Protein AF-A0A8C2EPR4-F1 (afdb_monomer_lite)

Foldseek 3Di:
DDDDPQPAAEDEAEDDDDPDDPDPAAEDEEEFQAKEKEAEDEDDPPFPDKFKFKDWQPDPDGPDRDRIDMPGGDDQVNWTKIKMWIDRDVDGFIWDIFDIYTYHYDYDDPRHHYYYYYYTYTYGD

pLDDT: mean 80.11, std 16.17, range [36.28, 95.38]

InterPro domains:
  IPR003599 Immunoglobulin domain subtype [SM00409] (25-106)
  IPR007110 Immunoglobulin-like domain [PS50835] (22-104)
  IPR013783 Immunoglobulin-like fold [G3DSA:2.60.40.10] (16-112)
  IPR036179 Immunoglobulin-like domain superfamily [SSF48726] (23-107)
  IPR050488 Immunoglobulin Fc region receptor [PTHR11481] (26-108)

Structure (mmCIF, N/CA/C/O backbone):
data_AF-A0A8C2EPR4-F1
#
_entry.id   AF-A0A8C2EPR4-F1
#
loop_
_atom_site.group_PDB
_atom_site.id
_atom_site.type_symbol
_atom_site.label_atom_id
_atom_site.label_alt_id
_atom_site.label_comp_id
_atom_site.label_asym_id
_atom_site.label_entity_id
_atom_site.label_seq_id
_atom_site.pdbx_PDB_ins_code
_atom_site.Cartn_x
_atom_site.Cartn_y
_atom_site.Cartn_z
_atom_site.occupancy
_atom_site.B_iso_or_equiv
_atom_site.auth_seq_id
_atom_site.auth_comp_id
_atom_site.auth_asym_id
_atom_site.auth_atom_id
_atom_site.pdbx_PDB_model_num
ATOM 1 N N . ASN A 1 1 ? -19.793 -30.528 14.369 1.00 44.09 1 ASN A N 1
ATOM 2 C CA . ASN A 1 1 ? -18.503 -30.279 15.038 1.00 44.09 1 ASN A CA 1
ATOM 3 C C . ASN A 1 1 ? -17.527 -29.835 13.964 1.00 44.09 1 ASN A C 1
ATOM 5 O O . ASN A 1 1 ? -17.130 -30.669 13.173 1.00 44.09 1 ASN A O 1
ATOM 9 N N . SER A 1 2 ? -17.193 -28.575 13.764 1.00 47.62 2 SER A N 1
ATOM 10 C CA . SER A 1 2 ? -17.536 -27.293 14.382 1.00 47.62 2 SER A CA 1
ATOM 11 C C . SER A 1 2 ? -17.205 -26.237 13.309 1.00 47.62 2 SER A C 1
ATOM 13 O O . SER A 1 2 ? -16.461 -26.571 12.392 1.00 47.62 2 SER A O 1
ATOM 15 N N . LEU A 1 3 ? -17.677 -24.994 13.450 1.00 39.44 3 LEU A N 1
ATOM 16 C CA . LEU A 1 3 ? -17.439 -23.847 12.547 1.00 39.44 3 LEU A CA 1
ATOM 17 C C . LEU A 1 3 ? -18.433 -23.834 11.369 1.00 39.44 3 LEU A C 1
ATOM 19 O O . LEU A 1 3 ? -18.215 -24.410 10.316 1.00 39.44 3 LEU A O 1
ATOM 23 N N . LEU A 1 4 ? -19.638 -23.288 11.533 1.00 43.53 4 LEU A N 1
ATOM 24 C CA . LEU A 1 4 ? -19.838 -21.857 11.298 1.00 43.53 4 LEU A CA 1
ATOM 25 C C . LEU A 1 4 ? -19.037 -21.416 10.055 1.00 43.53 4 LEU A C 1
ATOM 27 O O . LEU A 1 4 ? -17.952 -20.859 10.176 1.00 43.53 4 LEU A O 1
ATOM 31 N N . VAL A 1 5 ? -19.554 -21.701 8.855 1.00 47.91 5 VAL A N 1
ATOM 32 C CA . VAL A 1 5 ? -19.229 -20.908 7.660 1.00 47.91 5 VAL A CA 1
ATOM 33 C C . VAL A 1 5 ? -19.640 -19.486 8.014 1.00 47.91 5 VAL A C 1
ATOM 35 O O . VAL A 1 5 ? -20.810 -19.120 7.933 1.00 47.91 5 VAL A O 1
ATOM 38 N N . ILE A 1 6 ? -18.695 -18.724 8.555 1.00 56.06 6 ILE A N 1
ATOM 39 C CA . ILE A 1 6 ? -18.827 -17.294 8.786 1.00 56.06 6 ILE A CA 1
ATOM 40 C C . ILE A 1 6 ? -19.305 -16.741 7.437 1.00 56.06 6 ILE A C 1
ATOM 42 O O . ILE A 1 6 ? -18.654 -16.988 6.424 1.00 56.06 6 ILE A O 1
ATOM 46 N N . MET A 1 7 ? -20.482 -16.111 7.384 1.00 55.28 7 MET A N 1
ATOM 47 C CA . MET A 1 7 ? -21.080 -15.564 6.156 1.00 55.28 7 MET A CA 1
ATOM 48 C C . MET A 1 7 ? -20.263 -14.353 5.684 1.00 55.28 7 MET A C 1
ATOM 50 O O . MET A 1 7 ? -20.720 -13.215 5.779 1.00 55.28 7 MET A O 1
ATOM 54 N N . ILE A 1 8 ? -19.032 -14.598 5.234 1.00 62.81 8 ILE A N 1
ATOM 55 C CA . ILE A 1 8 ? -18.084 -13.583 4.797 1.00 62.81 8 ILE A CA 1
ATOM 56 C C . ILE A 1 8 ? -18.664 -12.929 3.545 1.00 62.81 8 ILE A C 1
ATOM 58 O O . ILE A 1 8 ? -18.675 -13.510 2.458 1.00 62.81 8 ILE A O 1
ATOM 62 N N . ARG A 1 9 ? -19.201 -11.719 3.703 1.00 70.94 9 ARG A N 1
ATOM 63 C CA . ARG A 1 9 ? -19.685 -10.913 2.580 1.00 70.94 9 ARG A CA 1
ATOM 64 C C . ARG A 1 9 ? -18.488 -10.240 1.923 1.00 70.94 9 ARG A C 1
ATOM 66 O O . ARG A 1 9 ? -17.815 -9.432 2.559 1.00 70.94 9 ARG A O 1
ATOM 73 N N . LEU A 1 10 ? -18.238 -10.585 0.663 1.00 77.00 10 LEU A N 1
ATOM 74 C CA . LEU A 1 10 ? -17.185 -9.979 -0.145 1.00 77.00 10 LEU A CA 1
ATOM 75 C C . LEU A 1 10 ? -17.619 -8.593 -0.634 1.00 77.00 10 LEU A C 1
ATOM 77 O O . LEU A 1 10 ? -18.636 -8.462 -1.316 1.00 77.00 10 LEU A O 1
ATOM 81 N N . ILE A 1 11 ? -16.828 -7.574 -0.315 1.00 80.12 11 ILE A N 1
ATOM 82 C CA . ILE A 1 11 ? -16.998 -6.196 -0.772 1.00 80.12 11 ILE A CA 1
ATOM 83 C C . ILE A 1 11 ? -15.768 -5.812 -1.599 1.00 80.12 11 ILE A C 1
ATOM 85 O O . ILE A 1 11 ? -14.642 -5.841 -1.108 1.00 80.12 11 ILE A O 1
ATOM 89 N N . LEU A 1 12 ? -15.988 -5.440 -2.862 1.00 79.44 12 LEU A N 1
ATOM 90 C CA . LEU A 1 12 ? -14.938 -4.957 -3.760 1.00 79.44 12 LEU A CA 1
ATOM 91 C C . LEU A 1 12 ? -14.937 -3.428 -3.776 1.00 79.44 12 LEU A C 1
ATOM 93 O O . LEU A 1 12 ? -15.946 -2.804 -4.109 1.00 79.44 12 LEU A O 1
ATOM 97 N N . VAL A 1 13 ? -13.795 -2.829 -3.456 1.00 81.00 13 VAL A N 1
ATOM 98 C CA . VAL A 1 13 ? -13.571 -1.384 -3.488 1.00 81.00 13 VAL A CA 1
ATOM 99 C C . VAL A 1 13 ? -12.479 -1.094 -4.508 1.00 81.00 13 VAL A C 1
ATOM 101 O O . VAL A 1 13 ? -11.367 -1.591 -4.375 1.00 81.00 13 VAL A O 1
ATOM 104 N N . LYS A 1 14 ? -12.768 -0.259 -5.509 1.00 77.88 14 LYS A N 1
ATOM 105 C CA . LYS A 1 14 ? -11.765 0.213 -6.474 1.00 77.88 14 LYS A CA 1
ATOM 106 C C . LYS A 1 14 ? -11.463 1.687 -6.249 1.00 77.88 14 LYS A C 1
ATOM 108 O O . LYS A 1 14 ? -12.371 2.515 -6.340 1.00 77.88 14 LYS A O 1
ATOM 113 N N . THR A 1 15 ? -10.204 2.020 -5.992 1.00 72.94 15 THR A N 1
ATOM 114 C CA . THR A 1 15 ? -9.746 3.410 -5.903 1.00 72.94 15 THR A CA 1
ATOM 115 C C . THR A 1 15 ? -9.181 3.831 -7.257 1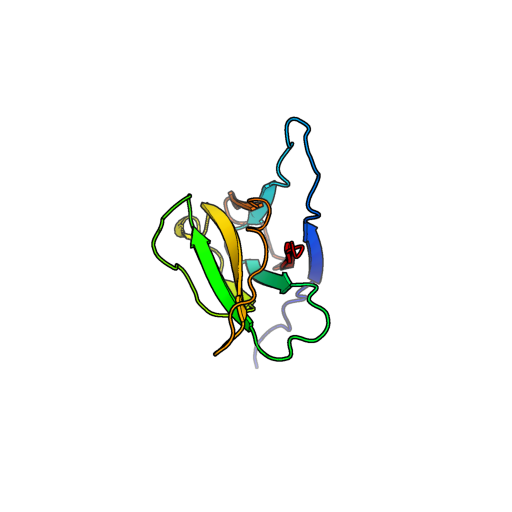.00 72.94 15 THR A C 1
ATOM 117 O O . THR A 1 15 ? -8.203 3.247 -7.723 1.00 72.94 15 THR A O 1
ATOM 120 N N . LYS A 1 16 ? -9.799 4.831 -7.897 1.00 64.38 16 LYS A N 1
ATOM 121 C CA . LYS A 1 16 ? -9.329 5.378 -9.178 1.00 64.38 16 LYS A CA 1
ATOM 122 C C . LYS A 1 16 ? -8.408 6.567 -8.965 1.00 64.38 16 LYS A C 1
ATOM 124 O O . LYS A 1 16 ? -8.744 7.447 -8.174 1.00 64.38 16 LYS A O 1
ATOM 129 N N . THR A 1 17 ? -7.350 6.649 -9.770 1.00 57.91 17 THR A N 1
ATOM 130 C CA . THR A 1 17 ? -6.485 7.829 -9.825 1.00 57.91 17 THR A CA 1
ATOM 131 C C . THR A 1 17 ? -7.242 9.020 -10.413 1.00 57.91 17 THR A C 1
ATOM 133 O O . THR A 1 17 ? -7.595 8.986 -11.597 1.00 57.91 17 THR A O 1
ATOM 136 N N . LYS A 1 18 ? -7.508 10.084 -9.642 1.00 50.81 18 LYS A N 1
ATOM 137 C CA . LYS A 1 18 ? -8.030 11.346 -10.212 1.00 50.81 18 LYS A CA 1
ATOM 138 C C . LYS A 1 18 ? -6.931 12.400 -10.317 1.00 50.81 18 LYS A C 1
ATOM 140 O O . LYS A 1 18 ? -6.416 12.911 -9.330 1.00 50.81 18 LYS A O 1
ATOM 145 N N . GLN A 1 19 ? -6.639 12.784 -11.557 1.00 46.41 19 GLN A N 1
ATOM 146 C CA . GLN A 1 19 ? -5.722 13.864 -11.900 1.00 46.41 19 GLN A CA 1
ATOM 147 C C . GLN A 1 19 ? -6.249 15.231 -11.403 1.00 46.41 19 GLN A C 1
ATOM 149 O O . GLN A 1 19 ? -7.349 15.655 -11.755 1.00 46.41 19 GLN A O 1
ATOM 154 N N . LYS A 1 20 ? -5.413 15.946 -10.634 1.00 38.31 20 LYS A N 1
ATOM 155 C CA . LYS A 1 20 ? -5.394 17.419 -10.463 1.00 38.31 20 LYS A CA 1
ATOM 156 C C . LYS A 1 20 ? -6.680 18.104 -9.941 1.00 38.31 20 LYS A C 1
ATOM 158 O O . LYS A 1 20 ? -7.124 19.111 -10.481 1.00 38.31 20 LYS A O 1
ATOM 163 N N . THR A 1 21 ? -7.252 17.632 -8.838 1.00 37.81 21 THR A N 1
ATOM 164 C CA . THR A 1 21 ? -8.167 18.423 -7.973 1.00 37.81 21 THR A CA 1
ATOM 165 C C . THR A 1 21 ? -7.915 18.036 -6.507 1.00 37.81 21 THR A C 1
ATOM 167 O O . THR A 1 21 ? -7.328 16.974 -6.297 1.00 37.81 21 THR A O 1
ATOM 170 N N . PRO A 1 22 ? -8.280 18.849 -5.488 1.00 36.66 22 PRO A N 1
ATOM 171 C CA . PRO A 1 22 ? -8.084 18.490 -4.081 1.00 36.66 22 PRO A CA 1
ATOM 172 C C . PRO A 1 22 ? -8.763 17.144 -3.811 1.00 36.66 22 PRO A C 1
ATOM 174 O O . PRO A 1 22 ? -9.988 17.036 -3.834 1.00 36.66 22 PRO A O 1
ATOM 177 N N . CYS A 1 23 ? -7.948 16.100 -3.677 1.00 36.28 23 CYS A N 1
ATOM 178 C CA . CYS A 1 23 ? -8.411 14.724 -3.679 1.00 36.28 23 CYS A CA 1
ATOM 179 C C . CYS A 1 23 ? -9.090 14.446 -2.337 1.00 36.28 23 CYS A C 1
ATOM 181 O O . CYS A 1 23 ? -8.429 14.390 -1.298 1.00 36.28 23 CYS A O 1
ATOM 183 N N . ILE A 1 24 ? -10.414 14.296 -2.345 1.00 37.81 24 ILE A N 1
ATOM 184 C CA . ILE A 1 24 ? -11.110 13.614 -1.255 1.00 37.81 24 ILE A CA 1
ATOM 185 C C . ILE A 1 24 ? -10.674 12.152 -1.370 1.00 37.81 24 ILE A C 1
ATOM 187 O O . ILE A 1 24 ? -11.200 11.405 -2.193 1.00 37.81 24 ILE A O 1
ATOM 191 N N . LYS A 1 25 ? -9.634 11.780 -0.618 1.00 53.84 25 LYS A N 1
ATOM 192 C CA . LYS A 1 25 ? -9.096 10.417 -0.599 1.00 53.84 25 LYS A CA 1
ATOM 193 C C . LYS A 1 25 ? -10.207 9.454 -0.162 1.00 53.84 25 LYS A C 1
ATOM 195 O O . LYS A 1 25 ? -10.869 9.749 0.837 1.00 53.84 25 LYS A O 1
ATOM 200 N N . PRO A 1 26 ? -10.430 8.328 -0.861 1.00 57.34 26 PRO A N 1
ATOM 201 C CA . PRO A 1 26 ? -11.343 7.304 -0.375 1.00 57.34 26 PRO A CA 1
ATOM 202 C C . PRO A 1 26 ? -10.771 6.741 0.936 1.00 57.34 26 PRO A C 1
ATOM 204 O O . PRO A 1 26 ? -9.709 6.117 0.955 1.00 57.34 26 PRO A O 1
ATOM 207 N N . ALA A 1 27 ? -11.423 7.062 2.052 1.00 61.03 27 ALA A N 1
ATOM 208 C CA . ALA A 1 27 ? -11.125 6.478 3.351 1.00 61.03 27 ALA A CA 1
ATOM 209 C C . ALA A 1 27 ? -11.982 5.223 3.508 1.00 61.03 27 ALA A C 1
ATOM 211 O O . ALA A 1 27 ? -13.214 5.314 3.515 1.00 61.03 27 ALA A O 1
ATOM 212 N N . GLN A 1 28 ? -11.340 4.060 3.625 1.00 78.62 28 GLN A N 1
ATOM 213 C CA . GLN A 1 28 ? -12.048 2.801 3.817 1.00 78.62 28 GLN A CA 1
ATOM 214 C C . GLN A 1 28 ? -12.137 2.513 5.301 1.00 78.62 28 GLN A C 1
ATOM 216 O O . GLN A 1 28 ? -11.137 2.229 5.957 1.00 78.62 28 GLN A O 1
ATOM 221 N N . HIS A 1 29 ? -13.364 2.623 5.798 1.00 79.69 29 HIS A N 1
ATOM 222 C CA . HIS A 1 29 ? -13.698 2.380 7.183 1.00 79.69 29 HIS A CA 1
ATOM 223 C C . HIS A 1 29 ? -14.071 0.914 7.377 1.00 79.69 29 HIS A C 1
ATOM 225 O O . HIS A 1 29 ? -15.089 0.458 6.853 1.00 79.69 29 HIS A O 1
ATOM 231 N N . VAL A 1 30 ? -13.236 0.207 8.128 1.00 85.69 30 VAL A N 1
ATOM 232 C CA . VAL A 1 30 ? -13.394 -1.205 8.484 1.00 85.69 30 VAL A CA 1
ATOM 233 C C . VAL A 1 30 ? -13.439 -1.347 10.002 1.00 85.69 30 VAL A C 1
ATOM 235 O O . VAL A 1 30 ? -13.050 -0.445 10.751 1.00 85.69 30 VAL A O 1
ATOM 238 N N . PHE A 1 31 ? -13.930 -2.478 10.468 1.00 84.44 31 PHE A N 1
ATOM 239 C CA . PHE A 1 31 ? -14.036 -2.805 11.879 1.00 84.44 31 PHE A CA 1
ATOM 240 C C . PHE A 1 31 ? -13.019 -3.874 12.257 1.00 84.44 31 PHE A C 1
ATOM 242 O O . PHE A 1 31 ? -12.651 -4.737 11.458 1.00 84.44 31 PHE A O 1
ATOM 249 N N . ARG A 1 32 ? -12.549 -3.819 13.502 1.00 86.69 32 ARG A N 1
ATOM 250 C CA . ARG A 1 32 ? -11.656 -4.836 14.054 1.00 86.69 32 ARG A CA 1
ATOM 251 C C . ARG A 1 32 ? -12.260 -6.233 13.887 1.00 86.69 32 ARG A C 1
ATOM 253 O O . ARG A 1 32 ? -13.439 -6.431 14.153 1.00 86.69 32 ARG A O 1
ATOM 260 N N . GLY A 1 33 ? -11.437 -7.205 13.497 1.00 85.81 33 GLY A N 1
ATOM 261 C CA . GLY A 1 33 ? -11.887 -8.586 13.266 1.00 85.81 33 GLY A CA 1
ATOM 262 C C . GLY A 1 33 ? -12.224 -8.905 11.807 1.00 85.81 33 GLY A C 1
ATOM 263 O O . GLY A 1 33 ? -12.204 -10.076 11.429 1.00 85.81 33 GLY A O 1
ATOM 264 N N . GLU A 1 34 ? -12.449 -7.890 10.971 1.00 87.06 34 GLU A N 1
ATOM 265 C CA . GLU A 1 34 ? -12.705 -8.073 9.542 1.00 87.06 34 GLU A CA 1
ATOM 266 C C . GLU A 1 34 ? -11.459 -8.529 8.775 1.00 87.06 34 GLU A C 1
ATOM 268 O O . GLU A 1 34 ? -10.322 -8.439 9.246 1.00 87.06 34 GLU A O 1
ATOM 273 N N . THR A 1 35 ? -11.684 -9.040 7.564 1.00 87.69 35 THR A N 1
ATOM 274 C CA . THR A 1 35 ? -10.612 -9.390 6.627 1.00 87.69 35 THR A CA 1
ATOM 275 C C . THR A 1 35 ? -10.477 -8.295 5.583 1.00 87.69 35 THR A C 1
ATOM 277 O O . THR A 1 35 ? -11.448 -7.956 4.908 1.00 87.69 35 THR A O 1
ATOM 280 N N . VAL A 1 36 ? -9.272 -7.765 5.403 1.00 91.25 36 VAL A N 1
ATOM 281 C CA . VAL A 1 36 ? -9.000 -6.732 4.395 1.00 91.25 36 VAL A CA 1
ATOM 282 C C . VAL A 1 36 ? -7.848 -7.184 3.518 1.00 91.25 36 VAL A C 1
ATOM 284 O O . VAL A 1 36 ? -6.790 -7.522 4.028 1.00 91.25 36 VAL A O 1
ATOM 287 N N . THR A 1 37 ? -8.032 -7.167 2.202 1.00 93.12 37 THR A N 1
ATOM 288 C CA . THR A 1 37 ? -6.966 -7.378 1.218 1.00 93.12 37 THR A CA 1
ATOM 289 C C . THR A 1 37 ? -6.712 -6.081 0.470 1.00 93.12 37 THR A C 1
ATOM 291 O O . THR A 1 37 ? -7.604 -5.577 -0.210 1.00 93.12 37 THR A O 1
ATOM 294 N N . LEU A 1 38 ? -5.501 -5.546 0.571 1.00 93.19 38 LEU A N 1
ATOM 295 C CA . LEU A 1 38 ? -5.010 -4.500 -0.319 1.00 93.19 38 LEU A CA 1
ATOM 296 C C . LEU A 1 38 ? -4.455 -5.162 -1.575 1.00 93.19 38 LEU A C 1
ATOM 298 O O . LEU A 1 38 ? -3.672 -6.101 -1.473 1.00 93.19 38 LEU A O 1
ATOM 302 N N . ARG A 1 39 ? -4.841 -4.678 -2.750 1.00 93.12 39 ARG A N 1
ATOM 303 C CA . ARG A 1 39 ? -4.403 -5.197 -4.047 1.00 93.12 39 ARG A CA 1
ATOM 304 C C . ARG A 1 39 ? -3.891 -4.061 -4.915 1.00 93.12 39 ARG A C 1
ATOM 306 O O . ARG A 1 39 ? -4.578 -3.056 -5.061 1.00 93.12 39 ARG A O 1
ATOM 313 N N . CYS A 1 40 ? -2.722 -4.235 -5.515 1.00 91.06 40 CYS A N 1
ATOM 314 C CA . CYS A 1 40 ? -2.170 -3.289 -6.475 1.00 91.06 40 CYS A CA 1
ATOM 315 C C . CYS A 1 40 ? -2.370 -3.841 -7.889 1.00 91.06 40 CYS A C 1
ATOM 317 O O . CYS A 1 40 ? -1.805 -4.880 -8.240 1.00 91.06 40 CYS A O 1
ATOM 319 N N . ASP A 1 41 ? -3.173 -3.159 -8.699 1.00 89.56 41 ASP A N 1
ATOM 320 C CA . ASP A 1 41 ? -3.376 -3.503 -10.105 1.00 89.56 41 ASP A CA 1
ATOM 321 C C . ASP A 1 41 ? -2.697 -2.447 -10.978 1.00 89.56 41 ASP A C 1
ATOM 323 O O . ASP A 1 41 ? -3.063 -1.273 -10.976 1.00 89.56 41 ASP A O 1
ATOM 327 N N . ILE A 1 42 ? -1.682 -2.877 -11.725 1.00 87.94 42 ILE A N 1
ATOM 328 C CA . ILE A 1 42 ? -0.926 -2.025 -12.642 1.00 87.94 42 ILE A CA 1
ATOM 329 C C . ILE A 1 42 ? -1.398 -2.337 -14.054 1.00 87.94 42 ILE A C 1
ATOM 331 O O . ILE A 1 42 ? -1.210 -3.460 -14.530 1.00 87.94 42 ILE A O 1
ATOM 335 N N . ASP A 1 43 ? -1.976 -1.345 -14.726 1.00 80.56 43 ASP A N 1
ATOM 336 C CA . ASP A 1 43 ? -2.306 -1.476 -16.141 1.00 80.56 43 ASP A CA 1
ATOM 337 C C . ASP A 1 43 ? -1.066 -1.152 -16.976 1.00 80.56 43 ASP A C 1
ATOM 339 O O . ASP A 1 43 ? -0.593 -0.014 -17.051 1.00 80.56 43 ASP A O 1
ATOM 343 N N . GLY A 1 44 ? -0.460 -2.196 -17.532 1.00 74.12 44 GLY A N 1
ATOM 344 C CA . GLY A 1 44 ? 0.846 -2.098 -18.141 1.00 74.12 44 GLY A CA 1
ATOM 345 C C . GLY A 1 44 ? 0.995 -2.972 -19.365 1.00 74.12 44 GLY A C 1
ATOM 346 O O . GLY A 1 44 ? 1.537 -4.069 -19.269 1.00 74.12 44 GLY A O 1
ATOM 347 N N . GLU A 1 45 ? 0.665 -2.426 -20.536 1.00 75.12 45 GLU A N 1
ATOM 348 C CA . GLU A 1 45 ? 0.839 -3.142 -21.803 1.00 75.12 45 GLU A CA 1
ATOM 349 C C . GLU A 1 45 ? 2.277 -3.651 -21.988 1.00 75.12 45 GLU A C 1
ATOM 351 O O . GLU A 1 45 ? 3.259 -2.936 -21.739 1.00 75.12 45 GLU A O 1
ATOM 356 N N . GLY A 1 46 ? 2.397 -4.916 -22.398 1.00 77.38 46 GLY A N 1
ATOM 357 C CA . GLY A 1 46 ? 3.668 -5.556 -22.731 1.00 77.38 46 GLY A CA 1
ATOM 358 C C . GLY A 1 46 ? 4.605 -5.843 -21.554 1.00 77.38 46 GLY A C 1
ATOM 359 O O . GLY A 1 46 ? 5.756 -6.187 -21.808 1.00 77.38 46 GLY A O 1
ATOM 360 N N . VAL A 1 47 ? 4.160 -5.701 -20.298 1.00 81.75 47 VAL A N 1
ATOM 361 C CA . VAL A 1 47 ? 4.923 -6.124 -19.110 1.00 81.75 47 VAL A CA 1
ATOM 362 C C . VAL A 1 47 ? 4.218 -7.313 -18.470 1.00 81.75 47 VAL A C 1
ATOM 364 O O . VAL A 1 47 ? 3.080 -7.205 -18.025 1.00 81.75 47 VAL A O 1
ATOM 367 N N . THR A 1 48 ? 4.897 -8.456 -18.429 1.00 83.81 48 THR A N 1
ATOM 368 C CA . THR A 1 48 ? 4.341 -9.717 -17.909 1.00 83.81 48 THR A CA 1
ATOM 369 C C . THR A 1 48 ? 4.686 -9.970 -16.444 1.00 83.81 48 THR A C 1
ATOM 371 O O . THR A 1 48 ? 4.063 -10.818 -15.812 1.00 83.81 48 THR A O 1
ATOM 374 N N . SER A 1 49 ? 5.673 -9.252 -15.896 1.00 89.25 49 SER A N 1
ATOM 375 C CA . SER A 1 49 ? 6.154 -9.441 -14.527 1.00 89.25 49 SER A CA 1
ATOM 376 C C . SER A 1 49 ? 6.484 -8.110 -13.858 1.00 89.25 49 SER A C 1
ATOM 378 O O . SER A 1 49 ? 7.451 -7.437 -14.223 1.00 89.25 49 SER A O 1
ATOM 380 N N . TRP A 1 50 ? 5.741 -7.799 -12.800 1.00 91.69 50 TRP A N 1
ATOM 381 C CA . TRP A 1 50 ? 5.957 -6.638 -11.939 1.00 91.69 50 TRP A CA 1
ATOM 382 C C . TRP A 1 50 ? 6.566 -7.055 -10.593 1.00 91.69 50 TRP A C 1
ATOM 384 O O . TRP A 1 50 ? 6.212 -8.089 -10.027 1.00 91.69 50 TRP A O 1
ATOM 394 N N . GLN A 1 51 ? 7.497 -6.255 -10.082 1.00 94.06 51 GLN A N 1
ATOM 395 C CA . GLN A 1 51 ? 7.805 -6.155 -8.660 1.00 94.06 51 GLN A CA 1
ATOM 396 C C . GLN A 1 51 ? 6.905 -5.079 -8.063 1.00 94.06 51 GLN A C 1
ATOM 398 O O . GLN A 1 51 ? 6.905 -3.941 -8.533 1.00 94.06 51 GLN A O 1
ATOM 403 N N . TYR A 1 52 ? 6.140 -5.455 -7.043 1.00 93.75 52 TYR A N 1
ATOM 404 C CA . TYR A 1 52 ? 5.259 -4.547 -6.326 1.00 93.75 52 TYR A CA 1
ATOM 405 C C . TYR A 1 52 ? 5.989 -3.968 -5.122 1.00 93.75 52 TYR A C 1
ATOM 407 O O . TYR A 1 52 ? 6.876 -4.597 -4.547 1.00 93.75 52 TYR A O 1
ATOM 415 N N . SER A 1 53 ? 5.624 -2.758 -4.733 1.00 94.50 53 SER A N 1
ATOM 416 C CA . SER A 1 53 ? 6.112 -2.133 -3.510 1.00 94.50 53 SER A CA 1
ATOM 417 C C . SER A 1 53 ? 4.976 -1.365 -2.866 1.00 94.50 53 SER A C 1
ATOM 419 O O . SER A 1 53 ? 4.439 -0.425 -3.448 1.00 94.50 53 SER A O 1
ATOM 421 N N . TRP A 1 54 ? 4.602 -1.793 -1.668 1.00 95.38 54 TRP A N 1
ATOM 422 C CA . TRP A 1 54 ? 3.662 -1.101 -0.804 1.00 95.38 54 TRP A CA 1
ATOM 423 C C . TRP A 1 54 ? 4.408 -0.188 0.145 1.00 95.38 54 TRP A C 1
ATOM 425 O O . TRP A 1 54 ? 5.406 -0.589 0.744 1.00 95.38 54 TRP A O 1
ATOM 435 N N . TYR A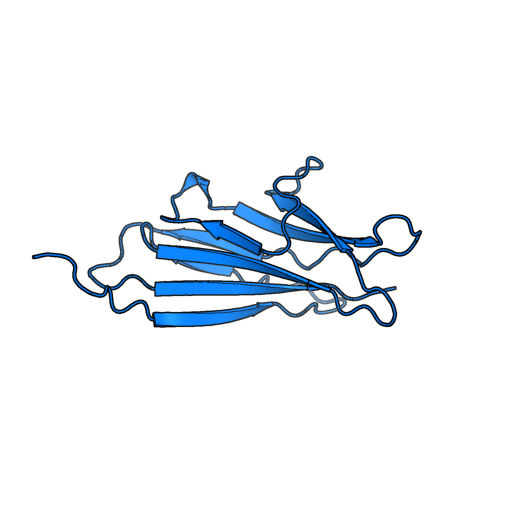 1 55 ? 3.862 0.999 0.351 1.00 94.75 55 TYR A N 1
ATOM 436 C CA . TYR A 1 55 ? 4.364 1.967 1.311 1.00 94.75 55 TYR A CA 1
ATOM 437 C C . TYR A 1 55 ? 3.251 2.322 2.280 1.00 94.75 55 TYR A C 1
ATOM 439 O O . TYR A 1 55 ? 2.116 2.579 1.867 1.00 94.75 55 TYR A O 1
ATOM 447 N N . LYS A 1 56 ? 3.596 2.329 3.568 1.00 94.81 56 LYS A N 1
ATOM 448 C CA . LYS A 1 56 ? 2.688 2.660 4.662 1.00 94.81 56 LYS A CA 1
ATOM 449 C C . LYS A 1 56 ? 3.076 4.004 5.275 1.00 94.81 56 LYS A C 1
ATOM 451 O O . LYS A 1 56 ? 4.252 4.244 5.536 1.00 94.81 56 LYS A O 1
ATOM 456 N N . ASP A 1 57 ? 2.091 4.868 5.492 1.00 93.56 57 ASP A N 1
ATOM 457 C CA . ASP A 1 57 ? 2.203 6.159 6.182 1.00 93.56 57 ASP A CA 1
ATOM 458 C C . ASP A 1 57 ? 3.284 7.091 5.609 1.00 93.56 57 ASP A C 1
ATOM 460 O O . ASP A 1 57 ? 3.944 7.835 6.332 1.00 93.56 57 ASP A O 1
ATOM 464 N N . GLY A 1 58 ? 3.476 7.048 4.286 1.00 87.00 58 GLY A N 1
ATOM 465 C CA . GLY A 1 58 ? 4.491 7.847 3.592 1.00 87.00 58 GLY A CA 1
ATOM 466 C C . GLY A 1 58 ? 5.935 7.418 3.876 1.00 87.00 58 GLY A C 1
ATOM 467 O O . GLY A 1 58 ? 6.862 8.156 3.548 1.00 87.00 58 GLY A O 1
ATOM 468 N N . SER A 1 59 ? 6.141 6.246 4.484 1.00 92.12 59 SER A N 1
ATOM 469 C CA . SER A 1 59 ? 7.465 5.658 4.681 1.00 92.12 59 SER A CA 1
ATOM 470 C C . SER A 1 59 ? 8.164 5.407 3.345 1.00 92.12 59 SER A C 1
ATOM 472 O O . SER A 1 59 ? 7.545 4.948 2.388 1.00 92.12 59 SER A O 1
ATOM 474 N N . PHE A 1 60 ? 9.477 5.640 3.305 1.00 86.69 60 PHE A N 1
ATOM 475 C CA . PHE A 1 60 ? 10.331 5.268 2.171 1.00 86.69 60 PHE A CA 1
ATOM 476 C C . PHE A 1 60 ? 10.692 3.778 2.160 1.00 86.69 60 PHE A C 1
ATOM 478 O O . PHE A 1 60 ? 11.191 3.272 1.156 1.00 86.69 60 PHE A O 1
ATOM 485 N N . TYR A 1 61 ? 10.466 3.076 3.271 1.00 92.50 61 TYR A N 1
ATOM 486 C CA . TYR A 1 61 ? 10.710 1.644 3.365 1.00 92.50 61 TYR A CA 1
ATOM 487 C C . TYR A 1 61 ? 9.522 0.867 2.818 1.00 92.50 61 TYR A C 1
ATOM 489 O O . TYR A 1 61 ? 8.369 1.160 3.146 1.00 92.50 61 TYR A O 1
ATOM 497 N N . THR A 1 62 ? 9.828 -0.163 2.035 1.00 94.44 62 THR A N 1
ATOM 498 C CA . THR A 1 62 ? 8.829 -1.100 1.539 1.00 94.44 62 THR A CA 1
ATOM 499 C C . THR A 1 62 ? 8.178 -1.829 2.710 1.00 94.44 62 THR A C 1
ATOM 501 O O . THR A 1 62 ? 8.842 -2.513 3.486 1.00 94.44 62 THR A O 1
ATOM 504 N N . TYR A 1 63 ? 6.865 -1.676 2.827 1.00 95.12 63 TYR A N 1
ATOM 505 C CA . TYR A 1 63 ? 6.031 -2.401 3.778 1.00 95.12 63 TYR A CA 1
ATOM 506 C C . TYR A 1 63 ? 5.782 -3.842 3.312 1.00 95.12 63 TYR A C 1
ATOM 508 O O . TYR A 1 63 ? 5.836 -4.779 4.104 1.00 95.12 63 TYR A O 1
ATOM 516 N N . SER A 1 64 ? 5.526 -4.028 2.015 1.00 95.38 64 SER A N 1
ATOM 517 C CA . SER A 1 64 ? 5.320 -5.341 1.399 1.00 95.38 64 SER A CA 1
ATOM 518 C C . SER A 1 64 ? 5.667 -5.310 -0.088 1.00 95.38 64 SER A C 1
ATOM 520 O O . SER A 1 64 ? 5.470 -4.293 -0.747 1.00 95.38 64 SER A O 1
ATOM 522 N N . GLU A 1 65 ? 6.147 -6.430 -0.625 1.00 95.12 65 GLU A N 1
ATOM 523 C CA . GLU A 1 65 ? 6.466 -6.598 -2.054 1.00 95.12 65 GLU A CA 1
ATOM 524 C C . GLU A 1 65 ? 5.440 -7.461 -2.808 1.00 95.12 65 GLU A C 1
ATOM 526 O O . GLU A 1 65 ? 5.621 -7.812 -3.976 1.00 95.12 65 GLU A O 1
ATOM 531 N N . LEU A 1 66 ? 4.359 -7.846 -2.128 1.00 95.00 66 LEU A N 1
ATOM 532 C CA . LEU A 1 66 ? 3.307 -8.681 -2.695 1.00 95.00 66 LEU A CA 1
ATOM 533 C C . LEU A 1 66 ? 2.344 -7.841 -3.539 1.00 95.00 66 LEU A C 1
ATOM 535 O O . LEU A 1 66 ? 2.077 -6.685 -3.225 1.00 95.00 66 LEU A O 1
ATOM 539 N N . GLN A 1 67 ? 1.759 -8.441 -4.578 1.00 93.19 67 GLN A N 1
ATOM 540 C CA . GLN A 1 67 ? 0.658 -7.804 -5.309 1.00 93.19 67 GLN A CA 1
ATOM 541 C C . GLN A 1 67 ? -0.561 -7.585 -4.401 1.00 93.19 67 GLN A C 1
ATOM 543 O O . GLN A 1 67 ? -1.214 -6.543 -4.470 1.00 93.19 67 GLN A O 1
ATOM 548 N N . GLU A 1 68 ? -0.843 -8.576 -3.552 1.00 94.69 68 GLU A N 1
ATOM 549 C CA . GLU A 1 68 ? -1.941 -8.582 -2.594 1.00 94.69 68 GLU A CA 1
ATOM 550 C C . GLU A 1 68 ? -1.394 -8.744 -1.173 1.00 94.69 68 GLU A C 1
ATOM 552 O O . GLU A 1 68 ? -0.559 -9.613 -0.913 1.00 94.69 68 GLU A O 1
ATOM 557 N N . HIS A 1 69 ? -1.862 -7.909 -0.250 1.00 93.69 69 HIS A N 1
ATOM 558 C CA . HIS A 1 69 ? -1.533 -7.983 1.167 1.00 93.69 69 HIS A CA 1
ATOM 559 C C . HIS A 1 69 ? -2.818 -8.100 1.985 1.00 93.69 69 HIS A C 1
ATOM 561 O O . HIS A 1 69 ? -3.678 -7.222 1.906 1.00 93.69 69 HIS A O 1
ATOM 567 N N . THR A 1 70 ? -2.951 -9.175 2.762 1.00 92.25 70 THR A N 1
ATOM 568 C CA . THR A 1 70 ? -4.187 -9.493 3.486 1.00 92.25 70 THR A CA 1
ATOM 569 C C . THR A 1 70 ? -3.994 -9.427 4.999 1.00 92.25 70 THR A C 1
ATOM 571 O O . THR A 1 70 ? -3.125 -10.096 5.553 1.00 92.25 70 THR A O 1
ATOM 574 N N . PHE A 1 71 ? -4.862 -8.672 5.668 1.00 91.50 71 PHE A N 1
ATOM 575 C CA . PHE A 1 71 ? -4.971 -8.558 7.119 1.00 91.50 71 PHE A CA 1
ATOM 576 C C . PHE A 1 71 ? -6.073 -9.494 7.632 1.00 91.50 71 PHE A C 1
ATOM 578 O O . PHE A 1 71 ? -7.237 -9.333 7.252 1.00 91.50 71 PHE A O 1
ATOM 585 N N . ILE A 1 72 ? -5.718 -10.474 8.475 1.00 88.56 72 ILE A N 1
ATOM 586 C CA . ILE A 1 72 ? -6.661 -11.420 9.102 1.00 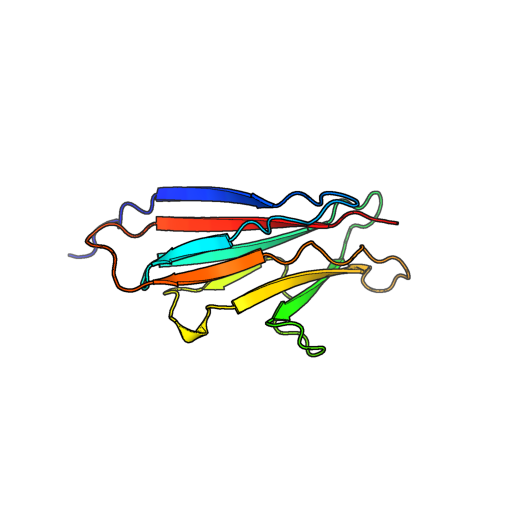88.56 72 ILE A CA 1
ATOM 587 C C . ILE A 1 72 ? -6.211 -11.745 10.537 1.00 88.56 72 ILE A C 1
ATOM 589 O O . ILE A 1 72 ? -5.248 -12.497 10.705 1.00 88.56 72 ILE A O 1
ATOM 593 N N . PRO A 1 73 ? -6.928 -11.278 11.574 1.00 87.25 73 PRO A N 1
ATOM 594 C CA . PRO A 1 73 ? -7.917 -10.197 11.547 1.00 87.25 73 PRO A CA 1
ATOM 595 C C . PRO A 1 73 ? -7.251 -8.826 11.372 1.00 87.25 73 PRO A C 1
ATOM 597 O O . PRO A 1 73 ? -6.099 -8.646 11.760 1.00 87.25 73 PRO A O 1
ATOM 600 N N . VAL A 1 74 ? -7.994 -7.843 10.861 1.00 89.50 74 VAL A N 1
ATOM 601 C CA . VAL A 1 74 ? -7.555 -6.443 10.906 1.00 89.50 74 VAL A CA 1
ATOM 602 C C . VAL A 1 74 ? -7.598 -5.904 12.341 1.00 89.50 74 VAL A C 1
ATOM 604 O O . VAL A 1 74 ? -8.518 -6.200 13.117 1.00 89.50 74 VAL A O 1
ATOM 607 N N . THR A 1 75 ? -6.596 -5.105 12.691 1.00 91.31 75 THR A N 1
ATOM 608 C CA . THR A 1 75 ? -6.407 -4.481 14.005 1.00 91.31 75 THR A CA 1
ATOM 609 C C . THR A 1 75 ? -6.113 -2.993 13.870 1.00 91.31 75 THR A C 1
ATOM 611 O O . THR A 1 75 ? -5.788 -2.495 12.794 1.00 91.31 75 THR A O 1
ATOM 614 N N . GLU A 1 76 ? -6.186 -2.258 14.975 1.00 90.94 76 GLU A N 1
ATOM 615 C CA . GLU A 1 76 ? -5.922 -0.821 14.995 1.00 90.94 76 GLU A CA 1
ATOM 616 C C . GLU A 1 76 ? -4.491 -0.479 14.534 1.00 90.94 76 GLU A C 1
ATOM 618 O O . GLU A 1 76 ? -4.271 0.597 13.983 1.00 90.94 76 GLU A O 1
ATOM 623 N N . SER A 1 77 ? -3.523 -1.394 14.685 1.00 92.00 77 SER A N 1
ATOM 624 C CA . SER A 1 77 ? -2.157 -1.203 14.172 1.00 92.00 77 SER A CA 1
ATOM 625 C C . SER A 1 77 ? -2.049 -1.302 12.653 1.00 92.00 77 SER A C 1
ATOM 627 O O . SER A 1 77 ? -1.084 -0.792 12.079 1.00 92.00 77 SER A O 1
ATOM 629 N N . ASP A 1 78 ? -3.021 -1.931 11.994 1.00 93.12 78 ASP A N 1
ATOM 630 C CA . ASP A 1 78 ? -3.073 -2.036 10.535 1.00 93.12 78 ASP A CA 1
ATOM 631 C C . ASP A 1 78 ? -3.650 -0.769 9.904 1.00 93.12 78 ASP A C 1
ATOM 633 O O . ASP A 1 78 ? -3.435 -0.525 8.717 1.00 93.12 78 ASP A O 1
ATOM 637 N N . ALA A 1 79 ? -4.315 0.081 10.693 1.00 91.81 79 ALA A N 1
ATOM 638 C CA . ALA A 1 79 ? -4.743 1.394 10.241 1.00 91.81 79 ALA A CA 1
ATOM 639 C C . ALA A 1 79 ? -3.548 2.205 9.722 1.00 91.81 79 ALA A C 1
ATOM 641 O O . ALA A 1 79 ? -2.415 2.082 10.201 1.00 91.81 79 ALA A O 1
ATOM 642 N N . GLY A 1 80 ? -3.814 3.027 8.715 1.00 93.00 80 GLY A N 1
ATOM 643 C CA . GLY A 1 80 ? -2.787 3.840 8.089 1.00 93.00 80 GLY A CA 1
ATOM 644 C C . GLY A 1 80 ? -3.085 4.148 6.638 1.00 93.00 80 GLY A C 1
ATOM 645 O O . GLY A 1 80 ? -4.148 3.843 6.091 1.00 93.00 80 GLY A O 1
ATOM 646 N N . LYS A 1 81 ? -2.119 4.797 6.017 1.00 92.62 81 LYS A N 1
ATOM 647 C CA . LYS A 1 81 ? -2.170 5.253 4.639 1.00 92.62 81 LYS A CA 1
ATOM 648 C C . LYS A 1 81 ? -1.336 4.346 3.762 1.00 92.62 81 LYS A C 1
ATOM 650 O O . LYS A 1 81 ? -0.140 4.218 3.991 1.00 92.62 81 LYS A O 1
ATOM 655 N N . TYR A 1 82 ? -1.954 3.746 2.758 1.00 92.38 82 TYR A N 1
ATOM 656 C CA . TYR A 1 82 ? -1.298 2.796 1.876 1.00 92.38 82 TYR A CA 1
ATOM 657 C C . TYR A 1 82 ? -1.241 3.337 0.459 1.00 92.38 82 TYR A C 1
ATOM 659 O O . TYR A 1 82 ? -2.211 3.886 -0.062 1.00 92.38 82 TYR A O 1
ATOM 667 N N . SER A 1 83 ? -0.087 3.158 -0.163 1.00 91.50 83 SER A N 1
ATOM 668 C CA . SER A 1 83 ? 0.138 3.430 -1.579 1.00 91.50 83 SER A CA 1
ATOM 669 C C . SER A 1 83 ? 0.960 2.298 -2.168 1.00 91.50 83 SER A C 1
ATOM 671 O O . SER A 1 83 ? 1.698 1.624 -1.442 1.00 91.50 83 SER A O 1
ATOM 673 N N . CYS A 1 84 ? 0.807 2.067 -3.464 1.00 91.62 84 CYS A N 1
ATOM 674 C CA . CYS A 1 84 ? 1.545 1.039 -4.166 1.00 91.62 84 CYS A CA 1
ATOM 675 C C . CYS A 1 84 ? 2.249 1.585 -5.405 1.00 91.62 84 CYS A C 1
ATOM 677 O O . CYS A 1 84 ? 1.844 2.577 -6.013 1.00 91.62 84 CYS A O 1
ATOM 679 N N . TYR A 1 85 ? 3.327 0.904 -5.763 1.00 90.38 85 TYR A N 1
ATOM 680 C CA . TYR A 1 85 ? 4.177 1.188 -6.905 1.00 90.38 85 TYR A CA 1
ATOM 681 C C . TYR A 1 85 ? 4.583 -0.122 -7.575 1.00 90.38 85 TYR A C 1
ATOM 683 O O . TYR A 1 85 ? 4.695 -1.160 -6.917 1.00 90.38 85 TYR A O 1
ATOM 691 N N . GLY A 1 86 ? 4.820 -0.061 -8.882 1.00 91.69 86 GLY A N 1
ATOM 692 C CA . GLY A 1 86 ? 5.284 -1.179 -9.683 1.00 91.69 86 GLY A CA 1
ATOM 693 C C . GLY A 1 86 ? 6.556 -0.874 -10.455 1.00 91.69 86 GLY A C 1
ATOM 694 O O . GLY A 1 86 ? 6.641 0.140 -11.147 1.00 91.69 86 GLY A O 1
ATOM 695 N N . ALA A 1 87 ? 7.506 -1.803 -10.424 1.00 92.00 87 ALA A N 1
ATOM 696 C CA . ALA A 1 87 ? 8.675 -1.815 -11.298 1.00 92.00 87 ALA A CA 1
ATOM 697 C C . ALA A 1 87 ? 8.723 -3.109 -12.117 1.00 92.00 87 ALA A C 1
ATOM 699 O O . ALA A 1 87 ? 8.422 -4.188 -11.615 1.00 92.00 87 ALA A O 1
ATOM 700 N N . GLU A 1 88 ? 9.089 -3.028 -13.389 1.00 92.56 88 GLU A N 1
ATOM 701 C CA . GLU A 1 88 ? 9.277 -4.205 -14.233 1.00 92.56 88 GLU A CA 1
ATOM 702 C C . GLU A 1 88 ? 10.461 -5.033 -13.727 1.00 92.56 88 GLU A C 1
ATOM 704 O O . GLU A 1 88 ? 11.571 -4.527 -13.533 1.00 92.56 88 GLU A O 1
ATOM 709 N N . ARG A 1 89 ? 10.251 -6.338 -13.530 1.00 90.81 89 ARG A N 1
ATOM 710 C CA . ARG A 1 89 ? 11.324 -7.217 -13.059 1.00 90.81 89 ARG A CA 1
ATOM 711 C C . ARG A 1 89 ? 12.368 -7.402 -14.164 1.00 90.81 89 ARG A C 1
ATOM 713 O O . ARG A 1 89 ? 12.085 -8.020 -15.184 1.00 90.81 89 ARG A O 1
ATOM 720 N N . GLY A 1 90 ? 13.591 -6.927 -13.923 1.00 89.00 90 GLY A N 1
ATOM 721 C CA . GLY A 1 90 ? 14.703 -7.052 -14.875 1.00 89.00 90 GLY A CA 1
ATOM 722 C C . GLY A 1 90 ? 14.609 -6.113 -16.083 1.00 89.00 90 GLY A C 1
ATOM 723 O O . GLY A 1 90 ? 15.371 -6.281 -17.032 1.00 89.00 90 GLY A O 1
ATOM 724 N N . GLY A 1 91 ? 13.691 -5.144 -16.048 1.00 88.44 91 GLY A N 1
ATOM 725 C CA . GLY A 1 91 ? 13.529 -4.118 -17.074 1.00 88.44 91 GLY A CA 1
ATOM 726 C C . GLY A 1 91 ? 13.755 -2.709 -16.530 1.00 88.44 91 GLY A C 1
ATOM 727 O O . GLY A 1 91 ? 14.315 -2.523 -15.450 1.00 88.44 91 GLY A O 1
ATOM 728 N N . SER A 1 92 ? 13.328 -1.708 -17.298 1.00 88.31 92 SER A N 1
ATOM 729 C CA . SER A 1 92 ? 13.468 -0.283 -16.953 1.00 88.31 92 SER A CA 1
ATOM 730 C C . SER A 1 92 ? 12.132 0.438 -16.782 1.00 88.31 92 SER A C 1
ATOM 732 O O . SER A 1 92 ? 12.112 1.628 -16.466 1.00 88.31 92 SER A O 1
ATOM 734 N N . ARG A 1 93 ? 11.011 -0.254 -17.009 1.00 89.69 93 ARG A N 1
ATOM 735 C CA . ARG A 1 93 ? 9.674 0.334 -16.924 1.00 89.69 93 ARG A CA 1
ATOM 736 C C . ARG A 1 93 ? 9.187 0.366 -15.482 1.00 89.69 93 ARG A C 1
ATOM 738 O O . ARG A 1 93 ? 9.405 -0.570 -14.717 1.00 89.69 93 ARG A O 1
ATOM 745 N N . SER A 1 94 ? 8.451 1.412 -15.141 1.00 89.31 94 SER A N 1
ATOM 746 C CA . SER A 1 94 ? 7.770 1.547 -13.858 1.00 89.31 94 SER A CA 1
ATOM 747 C C . SER A 1 94 ? 6.387 2.166 -14.021 1.00 89.31 94 SER A C 1
ATOM 749 O O . SER A 1 94 ? 6.088 2.792 -15.042 1.00 89.31 94 SER A O 1
ATOM 751 N N . SER A 1 95 ? 5.522 1.948 -13.034 1.00 88.44 95 SER A N 1
ATOM 752 C CA . SER A 1 95 ? 4.242 2.642 -12.921 1.00 88.44 95 SER A CA 1
ATOM 753 C C . SER A 1 95 ? 4.415 3.992 -12.226 1.00 88.44 95 SER A C 1
ATOM 755 O O . SER A 1 95 ? 5.430 4.258 -11.579 1.00 88.44 95 SER A O 1
ATOM 757 N N . TYR A 1 96 ? 3.388 4.835 -12.282 1.00 86.94 96 TYR A N 1
ATOM 758 C CA . TYR A 1 96 ? 3.237 5.888 -11.286 1.00 86.94 96 TYR A CA 1
ATOM 759 C C . TYR A 1 96 ? 2.909 5.290 -9.915 1.00 86.94 96 TYR A C 1
ATOM 761 O O . TYR A 1 96 ? 2.420 4.161 -9.809 1.00 86.94 96 TYR A O 1
ATOM 769 N N . MET A 1 97 ? 3.185 6.068 -8.870 1.00 87.31 97 MET A N 1
ATOM 770 C CA . MET A 1 97 ? 2.675 5.791 -7.531 1.00 87.31 97 MET A CA 1
ATOM 771 C C . MET A 1 97 ? 1.146 5.887 -7.546 1.00 87.31 97 MET A C 1
ATOM 773 O O . MET A 1 97 ? 0.596 6.811 -8.154 1.00 87.31 97 MET A O 1
ATOM 777 N N . SER A 1 98 ? 0.469 4.954 -6.882 1.00 87.06 98 SER A N 1
ATOM 778 C CA . SER A 1 98 ? -0.983 5.004 -6.722 1.00 87.06 98 SER A CA 1
ATOM 779 C C . SER A 1 98 ? -1.417 6.217 -5.896 1.00 87.06 98 SER A C 1
ATOM 781 O O . SER A 1 98 ? -0.642 6.779 -5.115 1.00 87.06 98 SER A O 1
ATOM 783 N N . ASP A 1 99 ? -2.705 6.553 -5.975 1.00 84.19 99 ASP A N 1
ATOM 784 C CA . ASP A 1 99 ? -3.314 7.378 -4.936 1.00 84.19 99 ASP A CA 1
ATOM 785 C C . ASP A 1 99 ? -3.225 6.666 -3.579 1.00 84.19 99 ASP A C 1
ATOM 787 O O . ASP A 1 99 ? -3.244 5.435 -3.480 1.00 84.19 99 ASP A O 1
ATOM 791 N N . GLU A 1 100 ? -3.107 7.463 -2.523 1.00 86.62 100 GLU A N 1
ATOM 792 C CA . GLU A 1 100 ? -3.070 6.963 -1.156 1.00 86.62 100 GLU A CA 1
ATOM 793 C C . GLU A 1 100 ? -4.486 6.609 -0.689 1.00 86.62 100 GLU A C 1
ATOM 795 O O . GLU A 1 100 ? -5.362 7.480 -0.630 1.00 86.62 100 GLU A O 1
ATOM 800 N N . VAL A 1 101 ? -4.693 5.354 -0.293 1.00 87.44 101 VAL A N 1
ATOM 801 C CA . VAL A 1 101 ? -5.903 4.925 0.412 1.00 87.44 101 VAL A CA 1
ATOM 802 C C . VAL A 1 101 ? -5.675 5.023 1.915 1.00 87.44 101 VAL A C 1
ATOM 804 O O . VAL A 1 101 ? -4.620 4.649 2.422 1.00 87.44 101 VAL A O 1
ATOM 807 N N . THR A 1 102 ? -6.659 5.532 2.650 1.00 90.19 102 THR A N 1
ATOM 808 C CA . THR A 1 102 ? -6.602 5.546 4.118 1.00 90.19 102 THR A CA 1
ATOM 809 C C . THR A 1 102 ? -7.443 4.395 4.655 1.00 90.19 102 THR A C 1
ATOM 811 O O . THR A 1 102 ? -8.655 4.387 4.456 1.00 90.19 102 THR A O 1
ATOM 814 N N . LEU A 1 103 ? -6.807 3.435 5.325 1.00 91.06 103 LEU A N 1
ATOM 815 C CA . LEU A 1 103 ? -7.472 2.370 6.068 1.00 91.06 103 LEU A CA 1
ATOM 816 C C . LEU A 1 103 ? -7.743 2.868 7.489 1.00 91.06 103 LEU A C 1
ATOM 818 O O . LEU A 1 103 ? -6.806 3.101 8.258 1.00 91.06 103 LEU A O 1
ATOM 822 N N . THR A 1 104 ? -9.014 3.052 7.832 1.00 89.62 104 THR A N 1
ATOM 823 C CA . THR A 1 104 ? -9.441 3.393 9.191 1.00 89.62 104 THR A CA 1
ATOM 824 C C . THR A 1 104 ? -10.061 2.170 9.845 1.00 89.62 104 THR A C 1
ATOM 826 O O . THR A 1 104 ? -10.950 1.542 9.279 1.00 89.62 104 THR A O 1
ATOM 829 N N . VAL A 1 105 ? -9.572 1.829 11.037 1.00 89.69 105 VAL A N 1
ATOM 830 C CA . VAL A 1 105 ? -10.052 0.679 11.806 1.00 89.69 105 VAL A CA 1
ATOM 831 C C . VAL A 1 105 ? -10.771 1.202 13.039 1.00 89.69 105 VAL A C 1
ATOM 833 O O . VAL A 1 105 ? -10.171 1.878 13.874 1.00 89.69 105 VAL A O 1
ATOM 836 N N . SER A 1 106 ? -12.061 0.908 13.129 1.00 86.31 106 SER A N 1
ATOM 837 C CA . SER A 1 106 ? -12.881 1.181 14.308 1.00 86.31 106 SER A CA 1
ATOM 838 C C . SER A 1 106 ? -13.057 -0.078 15.156 1.00 86.31 106 SER A C 1
ATOM 840 O O . SER A 1 106 ? -12.674 -1.175 14.748 1.00 86.31 106 SER A O 1
ATOM 842 N N . GLY A 1 107 ? -13.620 0.092 16.358 1.00 79.75 107 GLY A N 1
ATOM 843 C CA . GLY A 1 107 ? -13.892 -1.007 17.288 1.00 79.75 107 GLY A CA 1
ATOM 844 C C . GLY A 1 107 ? -14.785 -2.109 16.703 1.00 79.75 107 GLY A C 1
ATOM 845 O O . GLY A 1 107 ? -15.220 -2.045 15.561 1.00 79.75 107 GLY A O 1
ATOM 846 N N . ASP A 1 108 ? -15.046 -3.140 17.498 1.00 72.44 108 ASP A N 1
ATOM 847 C CA . ASP A 1 108 ? -15.769 -4.336 17.054 1.00 72.44 108 ASP A CA 1
ATOM 848 C C . ASP A 1 108 ? -17.180 -4.023 16.507 1.00 72.44 108 ASP A C 1
ATOM 850 O O . ASP A 1 108 ? -17.929 -3.226 17.086 1.00 72.44 108 ASP A O 1
ATOM 854 N N . HIS A 1 109 ? -17.545 -4.667 15.398 1.00 65.44 109 HIS A N 1
ATOM 855 C CA . HIS A 1 109 ? -18.865 -4.591 14.779 1.00 65.44 109 HIS A CA 1
ATOM 856 C C . HIS A 1 109 ? -19.524 -5.965 14.873 1.00 65.44 109 HIS A C 1
ATOM 858 O O . HIS A 1 109 ? -19.005 -6.964 14.384 1.00 65.44 109 HIS A O 1
ATOM 864 N N . GLY A 1 110 ? -20.672 -6.025 15.549 1.00 65.75 110 GLY A N 1
ATOM 865 C CA . GLY A 1 110 ? -21.284 -7.289 15.950 1.00 65.75 110 GLY A CA 1
ATOM 866 C C . GLY A 1 110 ? -21.513 -8.298 14.811 1.00 65.75 110 GLY A C 1
ATOM 867 O O . GLY A 1 110 ? -21.961 -7.952 13.723 1.00 65.75 110 GLY A O 1
ATOM 868 N N . LEU A 1 111 ? -21.270 -9.572 15.139 1.00 61.00 111 LEU A N 1
ATOM 869 C CA . LEU A 1 111 ? -21.718 -10.845 14.536 1.00 61.00 111 LEU A CA 1
ATOM 870 C C . LEU A 1 111 ? -21.530 -11.099 13.021 1.00 61.00 111 LEU A C 1
ATOM 872 O O . LEU A 1 111 ? -21.741 -12.240 12.602 1.00 61.00 111 LEU A O 1
ATOM 876 N N . VAL A 1 112 ? -21.115 -10.133 12.196 1.00 66.00 112 VAL A N 1
ATOM 877 C CA . VAL A 1 112 ? -20.899 -10.334 10.748 1.00 66.00 112 VAL A CA 1
ATOM 878 C C . VAL A 1 112 ? -19.500 -9.878 10.349 1.00 66.00 112 VAL A C 1
ATOM 880 O O . VAL A 1 112 ? -19.222 -8.686 10.323 1.00 66.00 112 VAL A O 1
ATOM 883 N N . ASN A 1 113 ? -18.638 -10.827 9.974 1.00 69.50 113 ASN A N 1
ATOM 884 C CA . ASN A 1 113 ? -17.330 -10.510 9.402 1.00 69.50 113 ASN A CA 1
ATOM 885 C C . ASN A 1 113 ? -17.474 -10.230 7.905 1.00 69.50 113 ASN A C 1
ATOM 887 O O . ASN A 1 113 ? -17.929 -11.093 7.148 1.00 69.50 113 ASN A O 1
ATOM 891 N N . PHE A 1 114 ? -17.064 -9.046 7.471 1.00 77.69 114 PHE A N 1
ATOM 892 C CA . PHE A 1 114 ? -16.945 -8.713 6.057 1.00 77.69 114 PHE A CA 1
ATOM 893 C C . PHE A 1 114 ? -15.522 -8.990 5.563 1.00 77.69 114 PHE A C 1
ATOM 895 O O . PHE A 1 114 ? -14.552 -8.948 6.325 1.00 77.69 114 PHE A O 1
ATOM 902 N N . MET A 1 115 ? -15.407 -9.291 4.270 1.00 83.06 115 MET A N 1
ATOM 903 C CA . MET A 1 115 ? -14.126 -9.348 3.573 1.00 83.06 115 MET A CA 1
ATOM 904 C C . MET A 1 115 ? -14.081 -8.235 2.543 1.00 83.06 115 MET A C 1
ATOM 906 O O . MET A 1 115 ? -14.871 -8.226 1.600 1.00 83.06 115 MET A O 1
ATOM 910 N N . PHE A 1 116 ? -13.140 -7.317 2.708 1.00 85.56 116 PHE A N 1
ATOM 911 C CA . PHE A 1 116 ? -12.915 -6.220 1.781 1.00 85.56 116 PHE A CA 1
ATOM 912 C C . PHE A 1 116 ? -11.727 -6.539 0.887 1.00 85.56 116 PHE A C 1
ATOM 914 O O . PHE A 1 116 ? -10.672 -6.939 1.374 1.00 85.56 116 PHE A O 1
ATOM 921 N N . ILE A 1 117 ? -11.874 -6.316 -0.415 1.00 88.44 117 ILE A N 1
ATOM 922 C CA . ILE A 1 117 ? -10.745 -6.245 -1.344 1.00 88.44 117 ILE A CA 1
ATOM 923 C C . ILE A 1 117 ? -10.678 -4.812 -1.852 1.00 88.44 117 ILE A C 1
ATOM 925 O O . ILE A 1 117 ? -11.594 -4.345 -2.530 1.00 88.44 117 ILE A O 1
ATOM 929 N N . ILE A 1 118 ? -9.608 -4.117 -1.489 1.00 89.00 118 ILE A N 1
ATOM 930 C CA . ILE A 1 118 ? -9.340 -2.732 -1.856 1.00 89.00 118 ILE A CA 1
ATOM 931 C C . ILE A 1 118 ? -8.281 -2.747 -2.955 1.00 89.00 118 ILE A C 1
ATOM 933 O O . ILE A 1 118 ? -7.112 -3.029 -2.701 1.00 89.00 118 ILE A O 1
A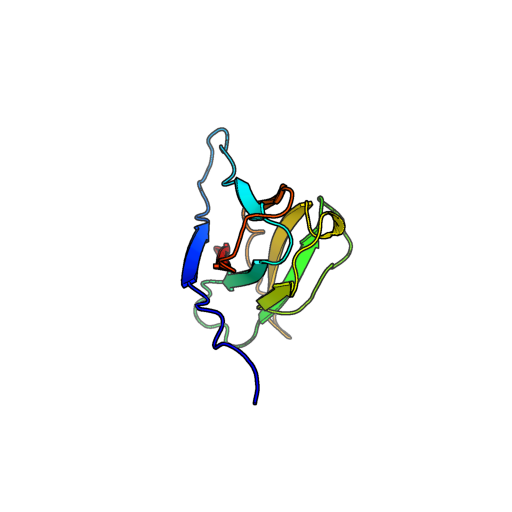TOM 937 N N . THR A 1 119 ? -8.699 -2.448 -4.179 1.00 87.50 119 THR A N 1
ATOM 938 C CA . THR A 1 119 ? -7.837 -2.413 -5.359 1.00 87.50 119 THR A CA 1
ATOM 939 C C . THR A 1 119 ? -7.391 -0.988 -5.658 1.00 87.50 119 THR A C 1
ATOM 941 O O . THR A 1 119 ? -8.229 -0.115 -5.909 1.00 87.50 119 THR A O 1
ATOM 944 N N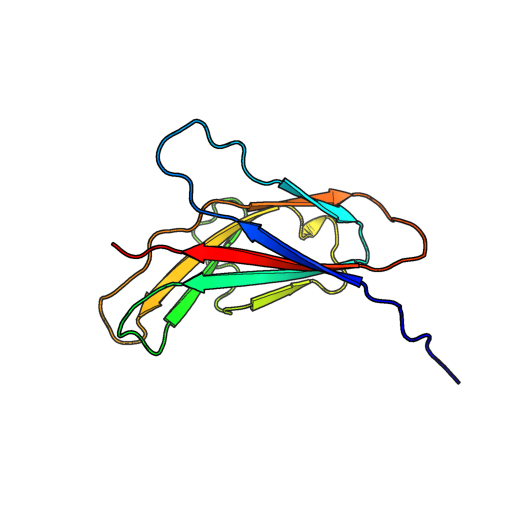 . LEU A 1 120 ? -6.077 -0.779 -5.672 1.00 87.88 120 LEU A N 1
ATOM 945 C CA . LEU A 1 120 ? -5.420 0.454 -6.082 1.00 87.88 120 LEU A CA 1
ATOM 946 C C . LEU A 1 120 ? -4.976 0.305 -7.535 1.00 87.88 120 LEU A C 1
ATOM 948 O O . LEU A 1 120 ? -4.197 -0.591 -7.860 1.00 87.88 120 LEU A O 1
ATOM 952 N N . GLU A 1 121 ? -5.501 1.171 -8.401 1.00 84.31 121 GLU A N 1
ATOM 953 C CA . GLU A 1 121 ? -5.123 1.221 -9.813 1.00 84.31 121 GLU A CA 1
AT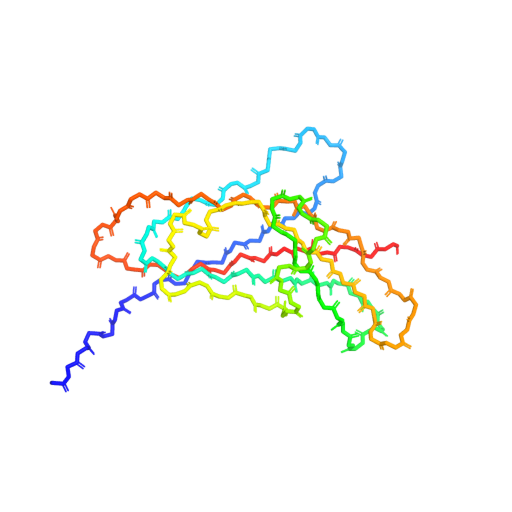OM 954 C C . GLU A 1 121 ? -3.868 2.097 -9.981 1.00 84.31 121 GLU A C 1
ATOM 956 O O . GLU A 1 121 ? -3.838 3.251 -9.548 1.00 84.31 121 GLU A O 1
ATOM 961 N N . CYS A 1 122 ? -2.837 1.549 -10.623 1.00 77.75 122 CYS A N 1
ATOM 962 C CA . CYS A 1 122 ? -1.611 2.250 -10.993 1.00 77.75 122 CYS A CA 1
ATOM 963 C C . CYS A 1 122 ? -1.574 2.477 -12.507 1.00 77.75 122 CYS A C 1
ATOM 965 O O . CYS A 1 122 ? -1.557 1.522 -13.285 1.00 77.75 122 CYS A O 1
ATOM 967 N N . SER A 1 123 ? -1.508 3.743 -12.917 1.00 68.44 123 SER A N 1
ATOM 968 C CA . SER A 1 123 ? -1.315 4.127 -14.321 1.00 68.44 123 SER A CA 1
ATOM 969 C C . SER A 1 123 ? 0.177 4.131 -14.691 1.00 68.44 123 SER A C 1
ATOM 971 O O . SER A 1 123 ? 1.028 4.417 -13.845 1.00 68.44 123 SER A O 1
ATOM 973 N N . LYS A 1 124 ? 0.507 3.837 -15.954 1.00 64.69 124 LYS A N 1
ATOM 974 C CA . LYS A 1 124 ? 1.852 4.038 -16.535 1.00 64.69 124 LYS A CA 1
ATOM 975 C C . LYS A 1 124 ? 2.090 5.496 -16.958 1.00 64.69 124 LYS A C 1
ATOM 977 O O . LYS A 1 124 ? 1.131 6.250 -17.108 1.00 64.69 124 LYS A O 1
ATOM 982 N N . LEU A 1 125 ? 3.373 5.831 -17.155 1.00 54.09 125 LEU A N 1
ATOM 983 C CA . LEU A 1 125 ? 3.867 6.998 -17.908 1.00 54.09 125 LEU A CA 1
ATOM 984 C C . LEU A 1 125 ? 3.338 7.028 -19.345 1.00 54.09 125 LEU A C 1
ATOM 986 O O . LEU A 1 125 ? 3.390 5.959 -19.995 1.00 54.09 125 LEU A O 1
#

Organism: Cyprinus carpio (NCBI:txid7962)

Radius of gyration: 15.84 Å; chains: 1; bounding box: 36×49×40 Å

Secondary structure (DSSP, 8-state):
--------EEEEEEE----SS-----EEEEETT-EEEEEEEE--TT---EEEEEEETT-SS-SB-SSEEEESS--GGG-EEEEEEEEETTSS-BBPPPPPEEEEEES--SS--EEEEEEEEE-B-

Sequence (125 aa):
NSLLVIMIRLILVKTKTKQKTPCIKPAQHVFRGETVTLRCDIDGEGVTSWQYSWYKDGSFYTYSELQEHTFIPVTESDAGKYSCYGAERGGSRSSYMSDEVTLTVSGDHGLVNFMFIITLECSKL